Protein AF-A0A0H4X135-F1 (afdb_monomer_lite)

Radius of gyration: 11.7 Å; chains: 1; bounding box: 24×27×23 Å

Organism: NCBI:txid1297742

Structure (mmCIF, N/CA/C/O backbone):
data_AF-A0A0H4X135-F1
#
_entry.id   AF-A0A0H4X135-F1
#
loop_
_atom_site.group_PDB
_atom_site.id
_atom_site.type_symbol
_atom_site.label_atom_id
_atom_site.label_alt_id
_atom_site.label_comp_id
_atom_site.label_asym_id
_atom_site.label_entity_id
_atom_site.label_seq_id
_atom_site.pdbx_PDB_ins_code
_atom_site.Cartn_x
_atom_site.Cartn_y
_atom_site.Cartn_z
_atom_site.occupancy
_atom_site.B_iso_or_equiv
_atom_site.auth_seq_id
_atom_site.auth_comp_id
_atom_site.auth_asym_id
_atom_site.auth_atom_id
_atom_site.pdbx_PDB_model_num
ATOM 1 N N . MET A 1 1 ? 15.419 7.131 -11.155 1.00 42.06 1 MET A N 1
ATOM 2 C CA . MET A 1 1 ? 14.532 8.297 -11.388 1.00 42.06 1 MET A CA 1
ATOM 3 C C . MET A 1 1 ? 13.083 7.819 -11.355 1.00 42.06 1 MET A C 1
ATOM 5 O O . MET A 1 1 ? 12.568 7.381 -12.377 1.00 42.06 1 MET A O 1
ATOM 9 N N . GLY A 1 2 ? 12.449 7.813 -10.179 1.00 53.91 2 GLY A N 1
ATOM 10 C CA . GLY A 1 2 ? 11.039 7.432 -10.052 1.00 53.91 2 GLY A CA 1
ATOM 11 C C . GLY A 1 2 ? 10.151 8.530 -10.631 1.00 53.91 2 GLY A C 1
ATOM 12 O O . GLY A 1 2 ? 10.239 9.681 -10.206 1.00 53.91 2 GLY A O 1
ATOM 13 N N . ARG A 1 3 ? 9.340 8.206 -11.643 1.00 56.06 3 ARG A N 1
ATOM 14 C CA . ARG A 1 3 ? 8.366 9.153 -12.202 1.00 56.06 3 ARG A CA 1
ATOM 15 C C . ARG A 1 3 ? 7.363 9.529 -11.106 1.00 56.06 3 ARG A C 1
ATOM 17 O O . ARG A 1 3 ? 6.932 8.668 -10.344 1.00 56.06 3 ARG A O 1
ATOM 24 N N . ARG A 1 4 ? 6.995 10.814 -11.025 1.00 70.00 4 ARG A N 1
ATOM 25 C CA . ARG A 1 4 ? 5.900 11.278 -10.157 1.00 70.00 4 ARG A CA 1
ATOM 26 C C . ARG A 1 4 ? 4.634 10.493 -10.521 1.00 70.00 4 ARG A C 1
ATOM 28 O O . ARG A 1 4 ? 4.368 10.307 -11.707 1.00 70.00 4 ARG A O 1
ATOM 35 N N . GLY A 1 5 ? 3.885 10.033 -9.517 1.00 78.38 5 GLY A N 1
ATOM 36 C CA . GLY A 1 5 ? 2.607 9.347 -9.733 1.00 78.38 5 GLY A CA 1
ATOM 37 C C . GLY A 1 5 ? 1.634 10.184 -10.577 1.00 78.38 5 GLY A C 1
ATOM 38 O O . GLY A 1 5 ? 1.825 11.394 -10.736 1.00 78.38 5 GLY A O 1
ATOM 39 N N . SER A 1 6 ? 0.594 9.542 -11.122 1.00 86.69 6 SER A N 1
ATOM 40 C CA . SER A 1 6 ? -0.366 10.199 -12.021 1.00 86.69 6 SER A CA 1
ATOM 41 C C . SER A 1 6 ? -0.924 11.497 -11.423 1.00 86.69 6 SER A C 1
ATOM 43 O O . SER A 1 6 ? -1.329 11.532 -10.260 1.00 86.69 6 SER A O 1
ATOM 45 N N . ALA A 1 7 ? -0.961 12.572 -12.218 1.00 87.69 7 ALA A N 1
ATOM 46 C CA . ALA A 1 7 ? -1.571 13.838 -11.811 1.00 87.69 7 ALA A CA 1
ATOM 47 C C . ALA A 1 7 ? -3.066 13.675 -11.512 1.00 87.69 7 ALA A C 1
ATOM 49 O O . ALA A 1 7 ? -3.503 14.096 -10.449 1.00 87.69 7 ALA A O 1
ATOM 50 N N . SER A 1 8 ? -3.792 12.940 -12.358 1.00 91.00 8 SER A N 1
ATOM 51 C CA . SER A 1 8 ? -5.226 12.693 -12.172 1.00 91.00 8 SER A CA 1
ATOM 52 C C . SER A 1 8 ? -5.548 11.956 -10.870 1.00 91.00 8 SER A C 1
ATOM 54 O O . SER A 1 8 ? -6.544 12.255 -10.225 1.00 91.00 8 SER A O 1
ATOM 56 N N . ILE A 1 9 ? -4.687 11.022 -10.443 1.00 88.56 9 ILE A N 1
ATOM 57 C CA . ILE A 1 9 ? -4.859 10.333 -9.155 1.00 88.56 9 ILE A CA 1
ATOM 58 C C . ILE A 1 9 ? -4.647 11.321 -8.010 1.00 88.56 9 ILE A C 1
ATOM 60 O O . ILE A 1 9 ? -5.447 11.353 -7.086 1.00 88.56 9 ILE A O 1
ATOM 64 N N . ARG A 1 10 ? -3.592 12.141 -8.076 1.00 87.69 10 ARG A N 1
ATOM 65 C CA . ARG A 1 10 ? -3.287 13.131 -7.032 1.00 87.69 10 ARG A CA 1
ATOM 66 C C . ARG A 1 10 ? -4.391 14.175 -6.878 1.00 87.69 10 ARG A C 1
ATOM 68 O O . ARG A 1 10 ? -4.687 14.549 -5.754 1.00 87.69 10 ARG A O 1
ATOM 75 N N . GLU A 1 11 ? -4.990 14.614 -7.980 1.00 90.06 11 GLU A N 1
ATOM 76 C CA . GLU A 1 11 ? -6.106 15.572 -7.990 1.00 90.06 11 GLU A CA 1
ATOM 77 C C . GLU A 1 11 ? -7.400 14.984 -7.413 1.00 90.06 11 GLU A C 1
ATOM 79 O O . GLU A 1 11 ? -8.219 15.722 -6.875 1.00 90.06 11 GLU A O 1
ATOM 84 N N . ALA A 1 12 ? -7.569 13.661 -7.482 1.00 90.12 12 ALA A N 1
ATOM 85 C CA . ALA A 1 12 ? -8.697 12.963 -6.874 1.00 90.12 12 ALA A CA 1
ATOM 86 C C . ALA A 1 12 ? -8.499 12.665 -5.376 1.00 90.12 12 ALA A C 1
ATOM 88 O O . ALA A 1 12 ? -9.455 12.269 -4.707 1.00 90.12 12 ALA A O 1
ATOM 89 N N . LEU A 1 13 ? -7.280 12.821 -4.836 1.00 89.50 13 LEU A N 1
ATOM 90 C CA . LEU A 1 13 ? -7.039 12.623 -3.408 1.00 89.50 13 LEU A CA 1
ATOM 91 C C . LEU A 1 13 ? -7.677 13.762 -2.603 1.00 89.50 13 LEU A C 1
ATOM 93 O O . LEU A 1 13 ? -7.602 14.925 -3.006 1.00 89.50 13 LEU A O 1
ATOM 97 N N . PRO A 1 14 ? -8.268 13.457 -1.438 1.00 86.69 14 PRO A N 1
ATOM 98 C CA . PRO A 1 14 ? -8.814 14.486 -0.573 1.00 86.69 14 PRO A CA 1
ATOM 99 C C . PRO A 1 14 ? -7.701 15.426 -0.091 1.00 86.69 14 PRO A C 1
ATOM 101 O O . PRO A 1 14 ? -6.567 15.007 0.152 1.00 86.69 14 PRO A O 1
ATOM 104 N N . ALA A 1 15 ? -8.045 16.704 0.092 1.00 83.44 15 ALA A N 1
ATOM 105 C CA . ALA A 1 15 ? -7.110 17.707 0.605 1.00 83.44 15 ALA A CA 1
ATOM 106 C C . ALA A 1 15 ? -6.614 17.366 2.022 1.00 83.44 15 ALA A C 1
ATOM 108 O O . ALA A 1 15 ? -5.471 17.669 2.363 1.00 83.44 15 ALA A O 1
ATOM 109 N N . GLN A 1 16 ? -7.468 16.721 2.825 1.00 83.19 16 GLN A N 1
ATOM 110 C CA . GLN A 1 16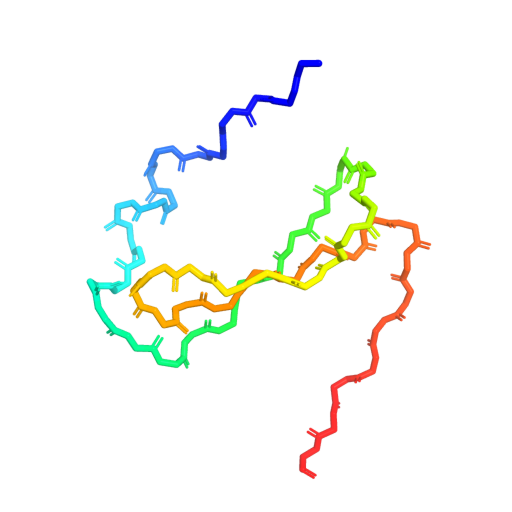 ? -7.146 16.151 4.130 1.00 83.19 16 GLN A CA 1
ATOM 111 C C . GLN A 1 16 ? -7.966 14.879 4.371 1.00 83.19 16 GLN A C 1
ATOM 113 O O . GLN A 1 16 ? -9.135 14.828 3.986 1.00 83.19 16 GLN A O 1
ATOM 118 N N . GLY A 1 17 ? -7.380 13.873 5.023 1.00 82.81 17 GLY A N 1
ATOM 119 C CA . GLY A 1 17 ? -8.128 12.706 5.505 1.00 82.81 17 GLY A CA 1
ATOM 120 C C . GLY A 1 17 ? -7.294 11.439 5.689 1.00 82.81 17 GLY A C 1
ATOM 121 O O . GLY A 1 17 ? -6.222 11.293 5.104 1.00 82.81 17 GLY A O 1
ATOM 122 N N . GLU A 1 18 ? -7.831 10.504 6.476 1.00 85.69 18 GLU A N 1
ATOM 123 C CA . GLU A 1 18 ? -7.277 9.160 6.694 1.00 85.69 18 GLU A CA 1
ATOM 124 C C . GLU A 1 18 ? -7.626 8.241 5.513 1.00 85.69 18 GLU A C 1
ATOM 126 O O . GLU A 1 18 ? -8.503 7.381 5.582 1.00 85.69 18 GLU A O 1
ATOM 131 N N . LEU A 1 19 ? -6.964 8.471 4.378 1.00 93.44 19 LEU A N 1
ATOM 132 C CA . LEU A 1 19 ? -7.072 7.625 3.191 1.00 93.44 19 LEU A CA 1
ATOM 133 C C . LEU A 1 19 ? -5.813 6.771 3.042 1.00 93.44 19 LEU A C 1
ATOM 135 O O . LEU A 1 19 ? -4.704 7.302 3.071 1.00 93.44 19 LEU A O 1
ATOM 139 N N . LEU A 1 20 ? -5.984 5.471 2.797 1.00 94.06 20 LEU A N 1
ATOM 140 C CA . LEU A 1 20 ? -4.898 4.573 2.409 1.00 94.06 20 LEU A CA 1
ATOM 141 C C . LEU A 1 20 ? -4.870 4.396 0.884 1.00 94.06 20 LEU A C 1
ATOM 143 O O . LEU A 1 20 ? -5.819 3.888 0.289 1.00 94.06 20 LEU A O 1
ATOM 147 N N . VAL A 1 21 ? -3.757 4.768 0.257 1.00 93.56 21 VAL A N 1
ATOM 148 C CA . VAL A 1 21 ? -3.456 4.513 -1.157 1.00 93.56 21 VAL A CA 1
ATOM 149 C C . VAL A 1 21 ? -2.503 3.327 -1.250 1.00 93.56 21 VAL A C 1
ATOM 151 O O . VAL A 1 21 ? -1.434 3.351 -0.648 1.00 93.56 21 VAL A O 1
ATOM 154 N N . VAL A 1 22 ? -2.852 2.314 -2.043 1.00 94.88 22 VAL A N 1
ATOM 155 C CA . VAL A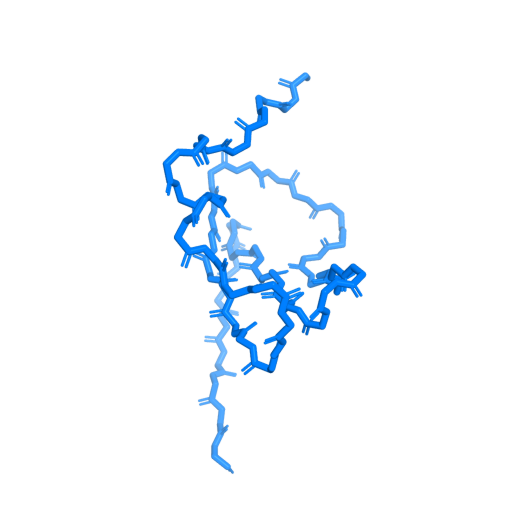 1 22 ? -1.990 1.148 -2.292 1.00 94.88 22 VAL A CA 1
ATOM 156 C C . VAL A 1 22 ? -1.405 1.226 -3.701 1.00 94.88 22 VAL A C 1
ATOM 158 O O . VAL A 1 22 ? -2.140 1.409 -4.672 1.00 94.88 22 VAL A O 1
ATOM 161 N N . CYS A 1 23 ? -0.083 1.105 -3.824 1.00 92.88 23 CYS A N 1
ATOM 162 C CA . CYS A 1 23 ? 0.632 1.149 -5.101 1.00 92.88 23 CYS A CA 1
ATOM 163 C C . CYS A 1 23 ? 1.751 0.097 -5.177 1.00 92.88 23 CYS A C 1
ATOM 165 O O . CYS A 1 23 ? 2.016 -0.621 -4.221 1.00 92.88 23 CYS A O 1
ATOM 167 N N . GLY A 1 24 ? 2.405 -0.007 -6.332 1.00 90.56 24 GLY A N 1
ATOM 168 C CA . GLY A 1 24 ? 3.532 -0.914 -6.570 1.00 90.56 24 GLY A CA 1
ATOM 169 C C . GLY A 1 24 ? 4.385 -0.414 -7.733 1.00 90.56 24 GLY A C 1
ATOM 170 O O . GLY A 1 24 ? 4.330 0.776 -8.047 1.00 90.56 24 GLY A O 1
ATOM 171 N N . HIS A 1 25 ? 5.112 -1.317 -8.402 1.00 88.12 25 HIS A N 1
ATOM 172 C CA . HIS A 1 25 ? 5.889 -1.089 -9.637 1.00 88.12 25 HIS A CA 1
ATOM 173 C C . HIS A 1 25 ? 7.289 -0.481 -9.454 1.00 88.12 25 HIS A C 1
ATOM 175 O O . HIS A 1 25 ? 8.104 -0.533 -10.374 1.00 88.12 25 HIS A O 1
ATOM 181 N N . ALA A 1 26 ? 7.597 0.089 -8.291 1.00 88.25 26 ALA A N 1
ATOM 182 C CA . ALA A 1 26 ? 8.932 0.590 -7.990 1.00 88.25 26 ALA A CA 1
ATOM 183 C C . ALA A 1 26 ? 9.341 0.187 -6.580 1.00 88.25 26 ALA A C 1
ATOM 185 O O . ALA A 1 26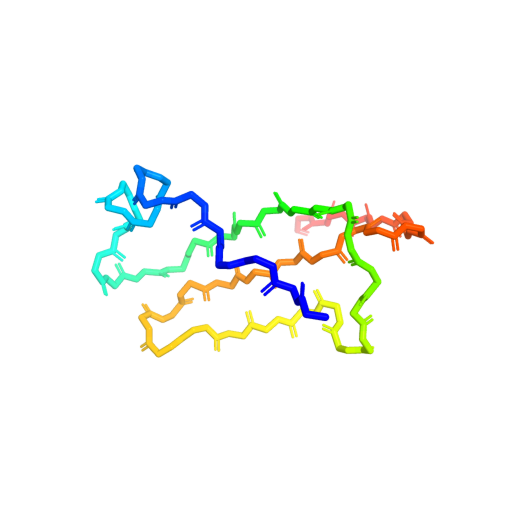 ? 8.591 0.413 -5.633 1.00 88.25 26 ALA A O 1
ATOM 186 N N . HIS A 1 27 ? 10.556 -0.334 -6.438 1.00 89.50 27 HIS A N 1
ATOM 187 C CA . HIS A 1 27 ? 11.107 -0.664 -5.135 1.00 89.50 27 HIS A CA 1
ATOM 188 C C . HIS A 1 27 ? 11.316 0.598 -4.292 1.00 89.50 27 HIS A C 1
ATOM 190 O O . HIS A 1 27 ? 11.991 1.537 -4.726 1.00 89.50 27 HIS A O 1
ATOM 196 N N . TRP A 1 28 ? 10.734 0.613 -3.093 1.00 91.81 28 TRP A N 1
ATOM 197 C CA . TRP A 1 28 ? 10.933 1.650 -2.082 1.00 91.81 28 TRP A CA 1
ATOM 198 C C . TRP A 1 28 ? 11.582 1.030 -0.844 1.00 91.81 28 TRP A C 1
ATOM 200 O O . TRP A 1 28 ? 11.184 -0.054 -0.408 1.00 91.81 28 TRP A O 1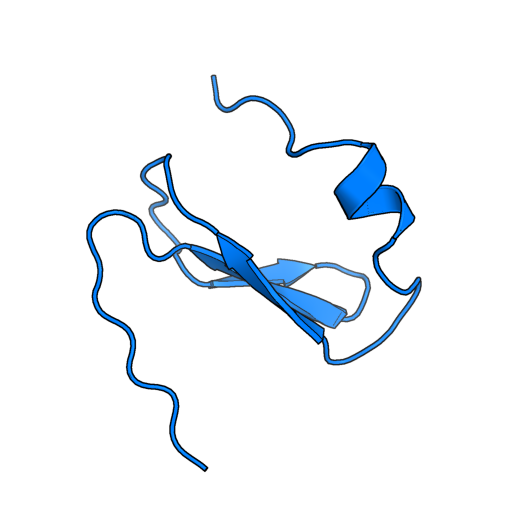
ATOM 210 N N . GLU A 1 29 ? 12.544 1.746 -0.260 1.00 92.25 29 GLU A N 1
ATOM 211 C CA . GLU A 1 29 ? 13.171 1.360 1.009 1.00 92.25 29 GLU A CA 1
ATOM 212 C C 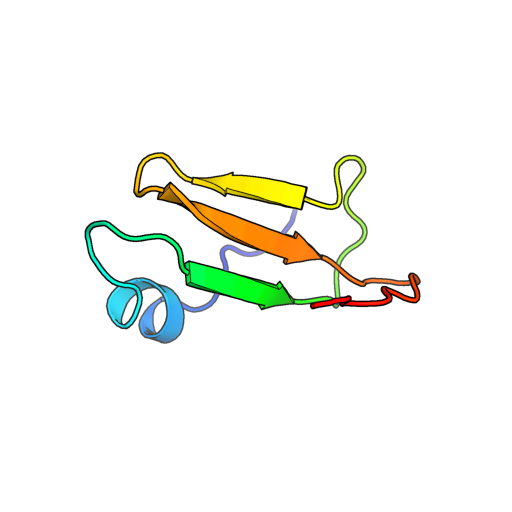. GLU A 1 29 ? 12.148 1.413 2.151 1.00 92.25 29 GLU A C 1
ATOM 214 O O . GLU A 1 29 ? 11.940 0.423 2.851 1.00 92.25 29 GLU A O 1
ATOM 219 N N . THR A 1 30 ? 11.424 2.532 2.257 1.00 93.56 30 THR A N 1
ATOM 220 C CA . THR A 1 30 ? 10.305 2.705 3.189 1.00 93.56 30 THR A CA 1
ATOM 221 C C . THR A 1 30 ? 8.981 2.423 2.468 1.00 93.56 30 THR A C 1
ATOM 223 O O . THR A 1 30 ? 8.575 3.224 1.622 1.00 93.56 30 THR A O 1
ATOM 226 N N . PRO A 1 31 ? 8.281 1.312 2.770 1.00 93.50 31 PRO A N 1
ATOM 227 C CA . PRO A 1 31 ? 7.091 0.903 2.025 1.00 93.50 31 PRO A CA 1
ATOM 228 C C . PRO A 1 31 ? 5.826 1.673 2.415 1.00 93.50 31 PRO A C 1
ATOM 230 O O . PRO A 1 31 ? 4.895 1.715 1.627 1.00 93.50 31 PRO A O 1
ATOM 233 N N . LEU A 1 32 ? 5.768 2.279 3.603 1.00 95.25 32 LEU A N 1
ATOM 234 C CA . LEU A 1 32 ? 4.622 3.060 4.068 1.00 95.25 32 LEU A CA 1
ATOM 235 C C . LEU A 1 32 ? 5.064 4.487 4.374 1.00 95.25 32 LEU A C 1
ATOM 237 O O . LEU A 1 32 ? 5.947 4.696 5.204 1.00 95.25 32 LEU A O 1
ATOM 241 N N . VAL A 1 33 ? 4.435 5.465 3.728 1.00 93.62 33 VAL A N 1
ATOM 242 C CA . VAL A 1 33 ? 4.708 6.889 3.953 1.00 93.62 33 VAL A CA 1
ATOM 243 C C . VAL A 1 33 ? 3.415 7.645 4.217 1.00 93.62 33 VAL A C 1
ATOM 245 O O . VAL A 1 33 ? 2.396 7.379 3.584 1.00 93.62 33 VAL A O 1
ATOM 248 N N . SER A 1 34 ? 3.463 8.613 5.127 1.00 93.44 34 SER A N 1
ATOM 249 C CA . SER A 1 34 ? 2.352 9.534 5.374 1.00 93.44 34 SER A CA 1
ATOM 250 C C . SER A 1 34 ? 2.621 10.856 4.666 1.00 93.44 34 SER A C 1
ATOM 252 O O . SER A 1 34 ? 3.689 11.452 4.823 1.00 93.44 34 SER A O 1
ATOM 254 N N . LEU A 1 35 ? 1.659 11.315 3.872 1.00 90.25 35 LEU A N 1
ATOM 255 C CA . LEU A 1 35 ? 1.697 12.623 3.230 1.00 90.25 35 LEU A CA 1
ATOM 256 C C . LEU A 1 35 ? 1.281 13.715 4.229 1.00 90.25 35 LEU A C 1
ATOM 258 O O . LEU A 1 35 ? 0.522 13.433 5.157 1.00 90.25 35 LEU A O 1
ATOM 262 N N . PRO A 1 36 ? 1.682 14.984 4.013 1.00 90.19 36 PRO A N 1
ATOM 263 C CA . PRO A 1 36 ? 1.240 16.099 4.857 1.00 90.19 36 PRO A CA 1
ATOM 264 C C . PRO A 1 36 ? -0.287 16.280 4.933 1.00 90.19 36 PRO A C 1
ATOM 266 O O . PRO A 1 36 ? -0.780 16.876 5.881 1.00 90.19 36 PRO A O 1
ATOM 269 N N . SER A 1 37 ? -1.040 15.762 3.954 1.00 89.06 37 SER A N 1
ATOM 270 C CA . SER A 1 37 ? -2.511 15.750 3.948 1.00 89.06 37 SER A CA 1
ATOM 271 C C . SER A 1 37 ? -3.137 14.700 4.881 1.00 89.06 37 SER A C 1
ATOM 273 O O . SER A 1 37 ? -4.358 14.634 4.987 1.00 89.06 37 SER A O 1
ATOM 275 N N . GLY A 1 38 ? -2.340 13.845 5.528 1.00 91.81 38 GLY A N 1
ATOM 276 C CA . GLY A 1 38 ? -2.825 12.712 6.329 1.00 91.81 38 GLY A CA 1
ATOM 277 C C . GLY A 1 38 ? -3.046 11.426 5.526 1.00 91.81 38 GLY A C 1
ATOM 278 O O . GLY A 1 38 ? -3.169 10.354 6.112 1.00 91.81 38 GLY A O 1
ATOM 279 N N . VAL A 1 39 ? -3.009 11.501 4.192 1.00 93.69 39 VAL A N 1
ATOM 280 C CA . VAL A 1 39 ? -3.084 10.327 3.312 1.00 93.69 39 VAL A CA 1
ATOM 281 C C . VAL A 1 39 ? -1.864 9.435 3.530 1.00 93.69 39 VAL A C 1
ATOM 283 O O . VAL A 1 39 ? -0.726 9.905 3.488 1.00 93.69 39 VAL A O 1
ATOM 286 N N . GLN A 1 40 ? -2.086 8.137 3.698 1.00 94.25 40 GLN A N 1
ATOM 287 C CA . GLN A 1 40 ? -1.034 7.132 3.774 1.00 94.25 40 GLN A CA 1
ATOM 288 C C . GLN A 1 40 ? -0.860 6.453 2.419 1.00 94.25 40 GLN A C 1
ATOM 290 O O . GLN A 1 40 ? -1.836 6.112 1.755 1.00 94.25 40 GLN A O 1
ATOM 295 N N . VAL A 1 41 ? 0.384 6.235 2.002 1.00 93.75 41 VAL A N 1
ATOM 296 C CA . VAL A 1 41 ? 0.713 5.528 0.762 1.00 93.75 41 VAL A CA 1
ATOM 297 C C . VAL A 1 41 ? 1.521 4.289 1.108 1.00 93.75 41 VAL A C 1
ATOM 299 O O . VAL A 1 41 ? 2.630 4.393 1.630 1.00 93.75 41 VAL A O 1
ATOM 302 N N . LEU A 1 42 ? 0.954 3.126 0.805 1.00 95.50 42 LEU A N 1
ATOM 303 C CA . LEU A 1 42 ? 1.556 1.816 0.989 1.00 95.50 42 LEU A CA 1
ATOM 304 C C . LEU A 1 42 ? 2.005 1.256 -0.363 1.00 95.50 42 LEU A C 1
ATOM 306 O O . LEU A 1 42 ? 1.189 0.960 -1.234 1.00 95.50 42 LEU A O 1
ATOM 310 N N . ASN A 1 43 ? 3.308 1.065 -0.514 1.00 95.19 43 ASN A N 1
ATOM 311 C CA . ASN A 1 43 ? 3.913 0.389 -1.643 1.00 95.19 43 ASN A CA 1
ATOM 312 C C . ASN A 1 43 ? 4.093 -1.107 -1.340 1.00 95.19 43 ASN A C 1
ATOM 314 O O . ASN A 1 43 ? 4.792 -1.488 -0.397 1.00 95.19 43 ASN A O 1
ATOM 318 N N . VAL A 1 44 ? 3.469 -1.948 -2.165 1.00 95.94 44 VAL A N 1
ATOM 319 C CA . VAL A 1 44 ? 3.478 -3.414 -2.047 1.00 95.94 44 VAL A CA 1
ATOM 320 C C . VAL A 1 44 ? 4.402 -4.098 -3.061 1.00 95.94 44 VAL A C 1
ATOM 322 O O . VAL A 1 44 ? 4.325 -5.310 -3.252 1.00 95.94 44 VAL A O 1
ATOM 325 N N . ASP A 1 45 ? 5.288 -3.353 -3.725 1.00 95.06 45 ASP A N 1
ATOM 326 C CA . ASP A 1 45 ? 6.247 -3.917 -4.675 1.00 95.06 45 ASP A CA 1
ATOM 327 C C . ASP A 1 45 ? 7.105 -5.003 -4.013 1.00 95.06 45 ASP A C 1
ATOM 329 O O . ASP A 1 45 ? 7.797 -4.757 -3.022 1.00 95.06 45 ASP A O 1
ATOM 333 N N . SER A 1 46 ? 7.030 -6.220 -4.560 1.00 93.31 46 SER A N 1
ATOM 334 C CA . SER A 1 46 ? 7.701 -7.414 -4.028 1.00 93.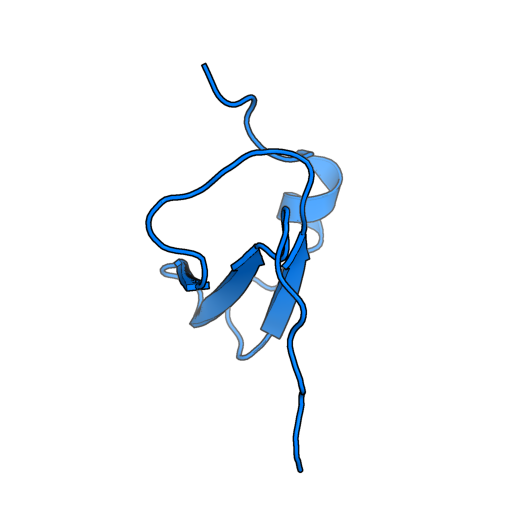31 46 SER A CA 1
ATOM 335 C C . SER A 1 46 ? 7.328 -7.756 -2.571 1.00 93.31 46 SER A C 1
ATOM 337 O O . SER A 1 46 ? 8.124 -8.362 -1.850 1.00 93.31 46 SER A O 1
ATOM 339 N N . ARG A 1 47 ? 6.129 -7.365 -2.109 1.00 93.19 47 ARG A N 1
ATOM 340 C CA . ARG A 1 47 ? 5.658 -7.561 -0.726 1.00 93.19 47 ARG A CA 1
ATOM 341 C C . ARG A 1 47 ? 4.217 -8.069 -0.687 1.00 93.19 47 ARG A C 1
ATOM 343 O O . ARG A 1 47 ? 3.355 -7.578 -1.405 1.00 93.19 47 ARG A O 1
ATOM 350 N N . ALA A 1 48 ? 3.938 -9.007 0.216 1.00 93.06 48 ALA A N 1
ATOM 351 C CA . ALA A 1 48 ? 2.574 -9.335 0.621 1.00 93.06 48 ALA A CA 1
ATOM 352 C C . ALA A 1 48 ? 2.212 -8.513 1.865 1.00 93.06 48 ALA A C 1
ATOM 354 O O . ALA A 1 48 ? 3.007 -8.441 2.804 1.00 93.06 48 ALA A O 1
ATOM 355 N N . VAL A 1 49 ? 1.026 -7.901 1.878 1.00 94.12 49 VAL A N 1
ATOM 356 C CA . VAL A 1 49 ? 0.521 -7.139 3.028 1.00 94.12 49 VAL A CA 1
ATOM 357 C C . VAL A 1 49 ? -0.820 -7.710 3.464 1.00 94.12 49 VAL A C 1
ATOM 359 O O . VAL A 1 49 ? -1.710 -7.915 2.642 1.00 94.12 49 VAL A O 1
ATOM 362 N N . LEU A 1 50 ? -0.954 -7.956 4.765 1.00 94.75 50 LEU A N 1
ATOM 363 C CA . LEU A 1 50 ? -2.200 -8.366 5.396 1.00 94.75 50 LEU A CA 1
ATOM 364 C C . LEU A 1 50 ? -2.835 -7.149 6.071 1.00 94.75 50 LEU A C 1
ATOM 366 O O . LEU A 1 50 ? -2.240 -6.569 6.976 1.00 94.75 50 LEU A O 1
ATOM 370 N N . LEU A 1 51 ? -4.036 -6.775 5.634 1.00 91.81 51 LEU A N 1
ATOM 371 C CA . LEU A 1 51 ? -4.854 -5.772 6.311 1.00 91.81 51 LEU A CA 1
ATOM 372 C C . LEU A 1 51 ? -5.807 -6.485 7.271 1.00 91.81 51 LEU A C 1
ATOM 374 O O . LEU A 1 51 ? -6.552 -7.377 6.863 1.00 91.81 51 LEU A O 1
ATOM 378 N N . THR A 1 52 ? -5.771 -6.098 8.541 1.00 92.62 52 THR A N 1
ATOM 379 C CA . THR A 1 52 ? -6.641 -6.631 9.595 1.00 92.62 52 THR A CA 1
ATOM 380 C C . THR A 1 52 ? -7.606 -5.553 10.080 1.00 92.62 52 THR A C 1
ATOM 382 O O . THR A 1 52 ? -7.343 -4.365 9.901 1.00 92.62 52 THR A O 1
ATOM 385 N N . ARG A 1 53 ? -8.729 -5.977 10.666 1.00 84.38 53 ARG A N 1
ATOM 386 C CA . ARG A 1 53 ? -9.762 -5.093 11.217 1.00 84.38 53 ARG A CA 1
ATOM 387 C C . ARG A 1 53 ? -9.506 -4.777 12.683 1.00 84.38 53 ARG A C 1
ATOM 389 O O . ARG A 1 53 ? -9.082 -5.712 13.395 1.00 84.38 53 ARG A O 1
#

pLDDT: mean 88.19, std 10.42, range [42.06, 95.94]

Secondary structure (DSSP, 8-state):
-PPPPPHHHHHHS-SSS--EEEE-SS--SSSEEE-TTS-EEEE-TT-------

Sequence (53 aa):
MGRRGSASIREALPAQGELLVVCGHAHWETPLVSLPSGVQVLNVDSRAVLLTR

Foldseek 3Di:
DDDDPDPVVVVPDDQADCAEAEEEDDDDPDQWDADPRRYIYGYQYVHDDDDDD